Protein AF-A0A3E1P4U2-F1 (afdb_monomer_lite)

InterPro domains:
  IPR000477 Reverse transcriptase domain [PF00078] (15-83)
  IPR000477 Reverse transcriptase domain [PS50878] (1-84)
  IPR043502 DNA/RNA polymerase superfamily [SSF56672] (14-139)

Sequence (142 aa):
MVKFKAQTQPLLRGSSFIIRYADDFLLGFTNREDALRVMEVLPKRLGKFGLTLHPGKTRQIDLEEEKKGGNHPIKTFDFLGFIHYMSKIRKGKPILKRKTSNKKLNQALKRLSDWIKCYRHKLPIRELIEELNQKLRGHYAY

Organism: NCBI:txid2291814

pLDDT: mean 78.53, std 11.75, range [41.41, 92.31]

Structure (mmCIF, N/CA/C/O backbone):
data_AF-A0A3E1P4U2-F1
#
_entry.id   AF-A0A3E1P4U2-F1
#
loop_
_atom_site.group_PDB
_atom_site.id
_atom_site.type_symbol
_atom_site.label_atom_id
_atom_site.label_alt_id
_atom_site.label_comp_id
_atom_site.label_asym_id
_atom_site.label_entity_id
_atom_site.label_seq_id
_atom_site.pdbx_PDB_ins_code
_atom_site.Cartn_x
_atom_site.Cartn_y
_atom_site.Cartn_z
_atom_site.occupancy
_atom_site.B_iso_or_equiv
_atom_site.auth_seq_id
_atom_site.auth_comp_id
_atom_site.auth_asym_id
_atom_site.auth_atom_id
_atom_site.pdbx_PDB_model_num
ATOM 1 N N . MET A 1 1 ? -20.673 -1.823 -0.063 1.00 50.31 1 MET A N 1
ATOM 2 C CA . MET A 1 1 ? -19.611 -1.210 0.777 1.00 50.31 1 MET A CA 1
ATOM 3 C C . MET A 1 1 ? -19.929 0.206 1.273 1.00 50.31 1 MET A C 1
ATOM 5 O O . MET A 1 1 ? -19.573 0.514 2.402 1.00 50.31 1 MET A O 1
ATOM 9 N N . VAL A 1 2 ? -20.685 1.020 0.515 1.00 45.38 2 VAL A N 1
ATOM 10 C CA . VAL A 1 2 ? -21.254 2.325 0.951 1.00 45.38 2 VAL A CA 1
ATOM 11 C C . VAL A 1 2 ? -21.987 2.245 2.308 1.00 45.38 2 VAL A C 1
ATOM 13 O O . VAL A 1 2 ? -21.968 3.180 3.097 1.00 45.38 2 VAL A O 1
ATOM 16 N N . LYS A 1 3 ? -22.546 1.076 2.646 1.00 55.94 3 LYS A N 1
ATOM 17 C CA . LYS A 1 3 ? -23.247 0.824 3.914 1.00 55.94 3 LYS A CA 1
ATOM 18 C C . LYS A 1 3 ? -22.344 0.584 5.140 1.00 55.94 3 LYS A C 1
ATOM 20 O O . LYS A 1 3 ? -22.881 0.539 6.237 1.00 55.94 3 LYS A O 1
ATOM 25 N N . PHE A 1 4 ? -21.015 0.437 5.014 1.00 61.59 4 PHE A N 1
ATOM 26 C CA . PHE A 1 4 ? -20.140 0.257 6.195 1.00 61.59 4 PHE A CA 1
ATOM 27 C C . PHE A 1 4 ? -20.123 1.517 7.071 1.00 61.59 4 PHE A C 1
ATOM 29 O O . PHE A 1 4 ? -20.349 1.443 8.277 1.00 61.59 4 PHE A O 1
ATOM 36 N N . LYS A 1 5 ? -19.951 2.678 6.426 1.00 60.72 5 LYS A N 1
ATOM 37 C CA . LYS A 1 5 ? -19.979 3.995 7.073 1.00 60.72 5 LYS A CA 1
ATOM 38 C C . LYS A 1 5 ? -21.337 4.286 7.730 1.00 60.72 5 LYS A C 1
ATOM 40 O O . LYS A 1 5 ? -21.397 4.851 8.807 1.00 60.72 5 LYS A O 1
ATOM 45 N N . ALA A 1 6 ? -22.427 3.857 7.094 1.00 61.59 6 ALA A N 1
ATOM 46 C CA . ALA A 1 6 ? -23.782 4.152 7.559 1.00 61.59 6 ALA A CA 1
ATOM 47 C C . ALA A 1 6 ? -24.337 3.152 8.590 1.00 61.59 6 ALA A C 1
ATOM 49 O O . ALA A 1 6 ? -25.180 3.526 9.391 1.00 61.59 6 ALA A O 1
ATOM 50 N N . GLN A 1 7 ? -23.919 1.881 8.563 1.00 64.75 7 GLN A N 1
ATOM 51 C CA . GLN A 1 7 ? -24.551 0.825 9.373 1.00 64.75 7 GLN A CA 1
ATOM 52 C C . GLN A 1 7 ? -23.622 0.160 10.381 1.00 64.75 7 GLN A C 1
ATOM 54 O O . GLN A 1 7 ? -24.109 -0.454 11.323 1.00 64.75 7 GLN A O 1
ATOM 59 N N . THR A 1 8 ? -22.310 0.190 10.151 1.00 67.06 8 THR A N 1
ATOM 60 C CA . THR A 1 8 ? -21.351 -0.492 11.028 1.00 67.06 8 THR A CA 1
ATOM 61 C C . THR A 1 8 ? -20.655 0.508 11.932 1.00 67.06 8 THR A C 1
ATOM 63 O O . THR A 1 8 ? -20.584 0.272 13.127 1.00 67.06 8 THR A O 1
ATOM 66 N N . GLN A 1 9 ? -20.211 1.641 11.382 1.00 70.56 9 GLN A N 1
ATOM 67 C CA . GLN A 1 9 ? -19.549 2.710 12.136 1.00 70.56 9 GLN A CA 1
ATOM 68 C C . GLN A 1 9 ? -20.326 3.218 13.365 1.00 70.56 9 GLN A C 1
ATOM 70 O O . GLN A 1 9 ? -19.695 3.360 14.406 1.00 70.56 9 GLN A O 1
ATOM 75 N N . PRO A 1 10 ? -21.658 3.422 13.306 1.00 72.88 10 PRO A N 1
ATOM 76 C CA . PRO A 1 10 ? -22.432 3.869 14.471 1.00 72.88 10 PRO A CA 1
ATOM 77 C C . PRO A 1 10 ? -22.505 2.852 15.619 1.00 72.88 10 PRO A C 1
ATOM 79 O O . PRO A 1 10 ? -22.869 3.213 16.730 1.00 72.88 10 PRO A O 1
ATOM 82 N N . LEU A 1 11 ? -22.196 1.577 15.355 1.00 76.94 11 LEU A N 1
ATOM 83 C CA . LEU A 1 11 ? -22.227 0.495 16.347 1.00 76.94 11 LEU A CA 1
ATOM 84 C C . LEU A 1 11 ? -20.864 0.273 17.023 1.00 76.94 11 LEU A C 1
ATOM 86 O O . LEU A 1 11 ? -20.732 -0.622 17.861 1.00 76.94 11 LEU A O 1
ATOM 90 N N . LEU A 1 12 ? -19.840 1.025 16.613 1.00 81.12 12 LEU A N 1
ATOM 91 C CA . LEU A 1 12 ? -18.491 0.926 17.159 1.00 81.12 12 LEU A CA 1
ATOM 92 C C . LEU A 1 12 ? -18.340 1.902 18.320 1.00 81.12 12 LEU A C 1
ATOM 94 O O . LEU A 1 12 ? -18.882 3.006 18.293 1.00 81.12 12 LEU A O 1
ATOM 98 N N . ARG A 1 13 ? -17.583 1.492 19.337 1.00 80.44 13 ARG A N 1
ATOM 99 C CA . ARG A 1 13 ? -17.268 2.347 20.488 1.00 80.44 13 ARG A CA 1
ATOM 100 C C . ARG A 1 13 ? -16.170 3.356 20.146 1.00 80.44 13 ARG A C 1
ATOM 102 O O . ARG A 1 13 ? -16.179 4.471 20.656 1.00 80.44 13 ARG A O 1
ATOM 109 N N . GLY A 1 14 ? -15.208 2.948 19.319 1.00 84.00 14 GLY A N 1
ATOM 110 C CA . GLY A 1 14 ? -14.065 3.753 18.899 1.00 84.00 14 GLY A CA 1
ATOM 111 C C . GLY A 1 14 ? -14.218 4.399 17.521 1.00 84.00 14 GLY A C 1
ATOM 112 O O . GLY A 1 14 ? -15.112 4.082 16.734 1.00 84.00 14 GLY A O 1
ATOM 113 N N . SER A 1 15 ? -13.271 5.281 17.195 1.00 85.25 15 SER A N 1
ATOM 114 C CA . SER A 1 15 ? -13.154 5.833 15.845 1.00 85.25 15 SER A CA 1
ATOM 115 C C . SER A 1 15 ? -12.712 4.748 14.864 1.00 85.25 15 SER A C 1
ATOM 117 O O . SER A 1 15 ? -11.897 3.879 15.182 1.00 85.25 15 SER A O 1
ATOM 119 N N . SER A 1 16 ? -13.225 4.811 13.638 1.00 87.25 16 SER A N 1
ATOM 120 C CA . SER A 1 16 ? -12.798 3.916 12.566 1.00 87.25 16 SER A CA 1
ATOM 121 C C . SER A 1 16 ? -12.787 4.610 11.215 1.00 87.25 16 SER A C 1
ATOM 123 O O . SER A 1 16 ? -13.494 5.596 10.996 1.00 87.25 16 SER A O 1
ATOM 125 N N . PHE A 1 17 ? -12.017 4.067 10.280 1.00 85.81 17 PHE A N 1
ATOM 126 C CA . PHE A 1 17 ? -11.991 4.533 8.900 1.00 85.81 17 PHE A CA 1
ATOM 127 C C . PHE A 1 17 ? -11.880 3.364 7.925 1.00 85.81 17 PHE A C 1
ATOM 129 O O . PHE A 1 17 ? -11.459 2.263 8.280 1.00 85.81 17 PHE A O 1
ATOM 136 N N . ILE A 1 18 ? -12.261 3.623 6.676 1.00 86.56 18 ILE A N 1
ATOM 137 C CA . ILE A 1 18 ? -12.160 2.671 5.576 1.00 86.56 18 ILE A CA 1
ATOM 138 C C . ILE A 1 18 ? -11.459 3.328 4.393 1.00 86.56 18 ILE A C 1
ATOM 140 O O . ILE A 1 18 ? -11.819 4.430 3.984 1.00 86.56 18 ILE A O 1
ATOM 144 N N . ILE A 1 19 ? -10.477 2.631 3.832 1.00 85.69 19 ILE A N 1
ATOM 145 C CA . ILE A 1 19 ? -9.835 2.977 2.563 1.00 85.69 19 ILE A CA 1
ATOM 146 C C . ILE A 1 19 ? -10.142 1.839 1.600 1.00 85.69 19 ILE A C 1
ATOM 148 O O . ILE A 1 19 ? -9.898 0.682 1.925 1.00 85.69 19 ILE A O 1
ATOM 152 N N . ARG A 1 20 ? -10.688 2.148 0.423 1.00 85.06 20 ARG A N 1
ATOM 153 C CA . ARG A 1 20 ? -11.003 1.151 -0.607 1.00 85.06 20 ARG A CA 1
ATOM 154 C C . ARG A 1 20 ? -10.421 1.581 -1.939 1.00 85.06 20 ARG A C 1
ATOM 156 O O . ARG A 1 20 ? -10.592 2.731 -2.336 1.00 85.06 20 ARG A O 1
ATOM 163 N N . TYR A 1 21 ? -9.821 0.634 -2.640 1.00 81.25 21 TYR A N 1
ATOM 164 C CA . TYR A 1 21 ? -9.351 0.793 -4.003 1.00 81.25 21 TYR A CA 1
ATOM 165 C C . TYR A 1 21 ? -9.697 -0.471 -4.794 1.00 81.25 21 TYR A C 1
ATOM 167 O O . TYR A 1 21 ? -9.173 -1.544 -4.509 1.00 81.25 21 TYR A O 1
ATOM 175 N N . ALA A 1 22 ? -10.609 -0.344 -5.763 1.00 83.75 22 ALA A N 1
ATOM 176 C CA . ALA A 1 22 ? -11.232 -1.484 -6.441 1.00 83.75 22 ALA A CA 1
ATOM 177 C C . ALA A 1 22 ? -11.738 -2.537 -5.425 1.00 83.75 22 ALA A C 1
ATOM 179 O O . ALA A 1 22 ? -12.622 -2.218 -4.615 1.00 83.75 22 ALA A O 1
ATOM 180 N N . ASP A 1 23 ? -11.165 -3.741 -5.457 1.00 76.56 23 ASP A N 1
ATOM 181 C CA . ASP A 1 23 ? -11.513 -4.871 -4.587 1.00 76.56 23 ASP A CA 1
ATOM 182 C C . ASP A 1 23 ? -10.694 -4.914 -3.287 1.00 76.56 23 ASP A C 1
ATOM 184 O O . ASP A 1 23 ? -11.096 -5.569 -2.323 1.00 76.56 23 ASP A O 1
ATOM 188 N N . ASP A 1 24 ? -9.577 -4.182 -3.224 1.00 79.38 24 ASP A N 1
ATOM 189 C CA . ASP A 1 24 ? -8.723 -4.110 -2.042 1.00 79.38 24 ASP A CA 1
ATOM 190 C C . ASP A 1 24 ? -9.235 -3.040 -1.073 1.00 79.38 24 ASP A C 1
ATOM 192 O O . ASP A 1 24 ? -9.599 -1.921 -1.453 1.00 79.38 24 ASP A O 1
ATOM 196 N N . PHE A 1 25 ? -9.230 -3.351 0.222 1.00 82.56 25 PHE A N 1
ATOM 197 C CA . PHE A 1 25 ? -9.611 -2.388 1.245 1.00 82.56 25 PHE A CA 1
ATOM 198 C C . PHE A 1 25 ? -8.871 -2.576 2.561 1.00 82.56 25 PHE A C 1
ATOM 200 O O . PHE A 1 25 ? -8.426 -3.667 2.906 1.00 82.56 25 PHE A O 1
ATOM 207 N N . LEU A 1 26 ? -8.780 -1.480 3.303 1.00 85.50 26 LEU A N 1
ATOM 208 C CA . LEU A 1 26 ? -8.185 -1.395 4.622 1.00 85.50 26 LEU A CA 1
ATOM 209 C C . LEU A 1 26 ? -9.195 -0.778 5.586 1.00 85.50 26 LEU A C 1
ATOM 211 O O . LEU A 1 26 ? -9.834 0.228 5.273 1.00 85.50 26 LEU A O 1
ATOM 215 N N . LEU A 1 27 ? -9.324 -1.392 6.757 1.00 87.38 27 LEU A N 1
ATOM 216 C CA . LEU A 1 27 ? -10.155 -0.916 7.854 1.00 87.38 27 LEU A CA 1
ATOM 217 C C . LEU A 1 27 ? -9.249 -0.583 9.036 1.00 87.38 27 LEU A C 1
ATOM 219 O O . LEU A 1 27 ? -8.478 -1.435 9.474 1.00 87.38 27 LEU A O 1
ATOM 223 N N . GLY A 1 28 ? -9.333 0.648 9.529 1.00 87.69 28 GLY A N 1
ATOM 224 C CA . GLY A 1 28 ? -8.621 1.088 10.725 1.00 87.69 28 GLY A CA 1
ATOM 225 C C . GLY A 1 28 ? -9.585 1.304 11.882 1.00 87.69 28 GLY A C 1
ATOM 226 O O . GLY A 1 28 ? -10.678 1.832 11.675 1.00 87.69 28 GLY A O 1
ATOM 227 N N . PHE A 1 29 ? -9.170 0.916 13.086 1.00 87.19 29 PHE A N 1
ATOM 228 C CA . PHE A 1 29 ? -9.948 1.027 14.321 1.00 87.19 29 PHE A CA 1
ATOM 229 C C . PHE A 1 29 ? -9.053 1.530 15.449 1.00 87.19 29 PHE A C 1
ATOM 231 O O . PHE A 1 29 ? -7.892 1.134 15.520 1.00 87.19 29 PHE A O 1
ATOM 238 N N . THR A 1 30 ? -9.596 2.357 16.342 1.00 86.06 30 THR A N 1
ATOM 239 C CA . THR A 1 30 ? -8.906 2.741 17.587 1.00 86.06 30 THR A CA 1
ATOM 240 C C . THR A 1 30 ? -9.119 1.735 18.717 1.00 86.06 30 THR A C 1
ATOM 242 O O . THR A 1 30 ? -8.392 1.766 19.697 1.00 86.06 30 THR A O 1
ATOM 245 N N . ASN A 1 31 ? -10.123 0.857 18.613 1.00 84.19 31 ASN A N 1
ATOM 246 C CA . ASN A 1 31 ? -10.423 -0.165 19.615 1.00 84.19 31 ASN A CA 1
ATOM 247 C C . ASN A 1 31 ? -10.298 -1.571 19.004 1.00 84.19 31 ASN A C 1
ATOM 249 O O . ASN A 1 31 ? -10.859 -1.863 17.943 1.00 84.19 31 ASN A O 1
ATOM 253 N N . ARG A 1 32 ? -9.581 -2.456 19.702 1.00 84.31 32 ARG A N 1
ATOM 254 C CA . ARG A 1 32 ? -9.378 -3.857 19.318 1.00 84.31 32 ARG A CA 1
ATOM 255 C C . ARG A 1 32 ? -10.675 -4.667 19.313 1.00 84.31 32 ARG A C 1
ATOM 257 O O . ARG A 1 32 ? -10.866 -5.472 18.403 1.00 84.31 32 ARG A O 1
ATOM 264 N N . GLU A 1 33 ? -11.568 -4.452 20.279 1.00 85.62 33 GLU A N 1
ATOM 265 C CA . GLU A 1 33 ? -12.853 -5.170 20.356 1.00 85.62 33 GLU A CA 1
ATOM 266 C C . GLU A 1 33 ? -13.722 -4.899 19.123 1.00 85.62 33 GLU A C 1
ATOM 268 O O . GLU A 1 33 ? -14.313 -5.810 18.543 1.00 85.62 33 GLU A O 1
ATOM 273 N N . ASP A 1 34 ? -13.750 -3.640 18.686 1.00 86.06 34 ASP A N 1
ATOM 274 C CA . ASP A 1 34 ? -14.485 -3.210 17.500 1.00 86.06 34 ASP A CA 1
ATOM 275 C C . ASP A 1 34 ? -13.910 -3.852 16.230 1.00 86.06 34 ASP A C 1
ATOM 277 O O . ASP A 1 34 ? -14.665 -4.331 15.381 1.00 86.06 34 ASP A O 1
ATOM 281 N N . ALA A 1 35 ? -12.580 -3.938 16.123 1.00 85.19 35 ALA A N 1
ATOM 282 C CA . ALA A 1 35 ? -11.920 -4.616 15.011 1.00 85.19 35 ALA A CA 1
ATOM 283 C C . ALA A 1 35 ? -12.289 -6.110 14.945 1.00 85.19 35 ALA A C 1
ATOM 285 O O . ALA A 1 35 ? -12.593 -6.618 13.863 1.00 85.19 35 ALA A O 1
ATOM 286 N N . LEU A 1 36 ? -12.308 -6.803 16.091 1.00 85.50 36 LEU A N 1
ATOM 287 C CA . LEU A 1 36 ? -12.691 -8.218 16.179 1.00 85.50 36 LEU A CA 1
ATOM 288 C C . LEU A 1 36 ? -14.156 -8.427 15.780 1.00 85.50 36 LEU A C 1
ATOM 290 O O . LEU A 1 36 ? -14.446 -9.247 14.907 1.00 85.50 36 LEU A O 1
ATOM 294 N N . ARG A 1 37 ? -15.071 -7.618 16.326 1.00 85.62 37 ARG A N 1
ATOM 295 C CA . ARG A 1 37 ? -16.500 -7.686 15.988 1.00 85.62 37 ARG A CA 1
ATOM 296 C C . ARG A 1 37 ? -16.736 -7.460 14.495 1.00 85.62 37 ARG A C 1
ATOM 298 O O . ARG A 1 37 ? -17.536 -8.158 13.871 1.00 85.62 37 ARG A O 1
ATOM 305 N N . VAL A 1 38 ? -16.037 -6.496 13.892 1.00 85.06 38 VAL A N 1
ATOM 306 C CA . VAL A 1 38 ? -16.151 -6.259 12.449 1.00 85.06 38 VAL A CA 1
ATOM 307 C C . VAL A 1 38 ? -15.612 -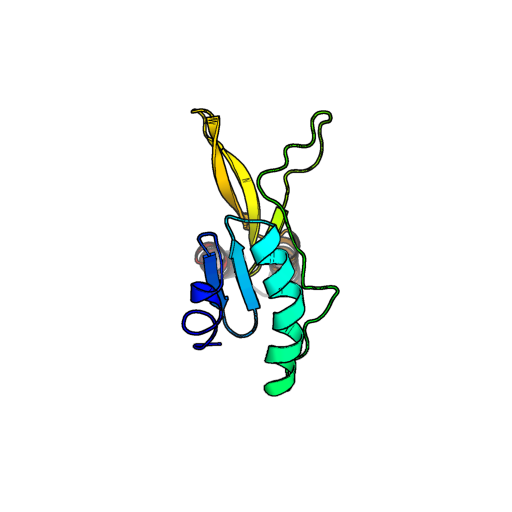7.445 11.655 1.00 85.06 38 VAL A C 1
ATOM 309 O O . VAL A 1 38 ? -16.270 -7.848 10.698 1.00 85.06 38 VAL A O 1
ATOM 312 N N . MET A 1 39 ? -14.487 -8.041 12.050 1.00 83.25 39 MET A N 1
ATOM 313 C CA . MET A 1 39 ? -13.920 -9.216 11.377 1.00 83.25 39 MET A CA 1
ATOM 314 C C . MET A 1 39 ? -14.858 -10.433 11.367 1.00 83.25 39 MET A C 1
ATOM 316 O O . MET A 1 39 ? -14.847 -11.184 10.395 1.00 83.25 39 MET A O 1
ATOM 320 N N . GLU A 1 40 ? -15.718 -10.600 12.373 1.00 83.81 40 GLU A N 1
ATOM 321 C CA . GLU A 1 40 ? -16.732 -11.669 12.395 1.00 83.81 40 GLU A CA 1
ATOM 322 C C . GLU A 1 40 ? -17.939 -11.385 11.485 1.00 83.81 40 GLU A C 1
ATOM 324 O O . GLU A 1 40 ? -18.527 -12.290 10.883 1.00 83.81 40 GLU A O 1
ATOM 329 N N . VAL A 1 41 ? -18.338 -10.116 11.376 1.00 83.94 41 VAL A N 1
ATOM 330 C CA . VAL A 1 41 ? -19.538 -9.700 10.630 1.00 83.94 41 VAL A CA 1
ATOM 331 C C . VAL A 1 41 ? -19.237 -9.465 9.146 1.00 83.94 41 VAL A C 1
ATOM 333 O O . VAL A 1 41 ? -20.108 -9.652 8.289 1.00 83.94 41 VAL A O 1
ATOM 336 N N . LEU A 1 42 ? -18.013 -9.050 8.822 1.00 81.94 42 LEU A N 1
ATOM 337 C CA . LEU A 1 42 ? -17.600 -8.671 7.474 1.00 81.94 42 LEU A CA 1
ATOM 338 C C . LEU A 1 42 ? -17.725 -9.820 6.451 1.00 81.94 42 LEU A C 1
ATOM 340 O O . LEU A 1 42 ? -18.326 -9.568 5.402 1.00 81.94 42 LEU A O 1
ATOM 344 N N . PRO A 1 43 ? -17.283 -11.069 6.728 1.00 81.44 43 PRO A N 1
ATOM 345 C CA . PRO A 1 43 ? -17.461 -12.192 5.807 1.00 81.44 43 PRO A CA 1
ATOM 346 C C . PRO A 1 43 ? -18.938 -12.472 5.521 1.00 81.44 43 PRO A C 1
ATOM 348 O O . PRO A 1 43 ? -19.326 -12.626 4.367 1.00 81.44 43 PRO A O 1
ATOM 351 N N . LYS A 1 44 ? -19.791 -12.442 6.558 1.00 82.94 44 LYS A N 1
ATOM 352 C CA . LYS A 1 44 ? -21.241 -12.662 6.420 1.00 82.94 44 LYS A CA 1
ATOM 353 C C . LYS A 1 44 ? -21.882 -11.611 5.514 1.00 82.94 44 LYS A C 1
ATOM 355 O O . LYS A 1 44 ? -22.769 -11.923 4.724 1.00 82.94 44 LYS A O 1
ATOM 360 N N . ARG A 1 45 ? -21.440 -10.352 5.613 1.00 78.56 45 ARG A N 1
ATOM 361 C CA . ARG A 1 45 ? -21.930 -9.265 4.752 1.00 78.56 45 ARG A CA 1
ATOM 362 C C . ARG A 1 45 ? -21.428 -9.390 3.320 1.00 78.56 45 ARG A C 1
ATOM 364 O O . ARG A 1 45 ? -22.215 -9.151 2.412 1.00 78.56 45 ARG A O 1
ATOM 371 N N . LEU A 1 46 ? -20.158 -9.733 3.117 1.00 78.06 46 LEU A N 1
ATOM 372 C CA . LEU A 1 46 ? -19.592 -9.924 1.780 1.00 78.06 46 LEU A CA 1
ATOM 373 C C . LEU A 1 46 ? -20.240 -11.116 1.066 1.00 78.06 46 LEU A C 1
ATOM 375 O O . LEU A 1 46 ? -20.577 -1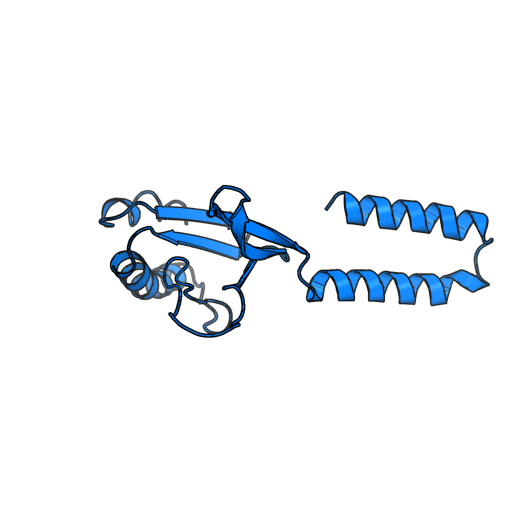0.988 -0.110 1.00 78.06 46 LEU A O 1
ATOM 379 N N . GLY A 1 47 ? -20.559 -12.187 1.800 1.00 79.00 47 GLY A N 1
ATOM 380 C CA . GLY A 1 47 ? -21.295 -13.337 1.275 1.00 79.00 47 GLY A CA 1
ATOM 381 C C . GLY A 1 47 ? -22.666 -12.972 0.695 1.00 79.00 47 GLY A C 1
ATOM 382 O O . GLY A 1 47 ? -23.053 -13.516 -0.333 1.00 79.00 47 GLY A O 1
ATOM 383 N N . LYS A 1 48 ? -23.363 -11.968 1.253 1.00 80.50 48 LYS A N 1
ATOM 384 C CA . LYS A 1 48 ? -24.625 -11.455 0.672 1.00 80.50 48 LYS A CA 1
ATOM 385 C C . LYS A 1 48 ? -24.457 -10.827 -0.715 1.00 80.50 48 LYS A C 1
ATOM 387 O O . LYS A 1 48 ? -25.436 -10.688 -1.434 1.00 80.50 48 LYS A O 1
ATOM 392 N N . PHE A 1 49 ? -23.241 -10.420 -1.067 1.00 75.06 49 PHE A N 1
ATOM 393 C CA . PHE A 1 49 ? -22.892 -9.870 -2.377 1.00 75.06 49 PHE A CA 1
ATOM 394 C C . PHE A 1 49 ? -22.098 -10.873 -3.231 1.00 75.06 49 PHE A C 1
ATOM 396 O O . PHE A 1 49 ? -21.498 -10.471 -4.222 1.00 75.06 49 PHE A O 1
ATOM 403 N N . GLY A 1 50 ? -22.052 -12.153 -2.839 1.00 75.69 50 GLY A N 1
ATOM 404 C CA . GLY A 1 50 ? -21.289 -13.191 -3.540 1.00 75.69 50 GLY A CA 1
ATOM 405 C C . GLY A 1 50 ? -19.768 -13.066 -3.395 1.00 75.69 50 GLY A C 1
ATOM 406 O O . GLY A 1 50 ? -19.026 -13.701 -4.137 1.00 75.69 50 GLY A O 1
ATOM 407 N N . LEU A 1 51 ? -19.283 -12.251 -2.453 1.00 76.62 51 LEU A N 1
ATOM 408 C CA . LEU A 1 51 ? -17.857 -12.022 -2.225 1.00 76.62 51 LEU A CA 1
ATOM 409 C C . LEU A 1 51 ? -17.373 -12.828 -1.017 1.00 76.62 51 LEU A C 1
ATOM 411 O O . LEU A 1 51 ? -17.995 -12.813 0.044 1.00 76.62 51 LEU A O 1
ATOM 415 N N . THR A 1 52 ? -16.220 -13.482 -1.150 1.00 72.69 52 THR A N 1
ATOM 416 C CA . THR A 1 52 ? -15.589 -14.237 -0.059 1.00 72.69 52 THR A CA 1
ATOM 417 C C . THR A 1 52 ? -14.255 -13.603 0.305 1.00 72.69 52 THR A C 1
ATOM 419 O O . THR A 1 52 ? -13.441 -13.301 -0.568 1.00 72.69 52 THR A O 1
ATOM 422 N N . LEU A 1 53 ? -14.012 -13.399 1.602 1.00 72.00 53 LEU A N 1
ATOM 423 C CA . LEU A 1 53 ? -12.701 -12.962 2.075 1.00 72.00 53 LEU A CA 1
ATOM 424 C C . LEU A 1 53 ? -11.716 -14.111 1.975 1.00 72.00 53 LEU A C 1
ATOM 426 O O . LEU A 1 53 ? -11.960 -15.190 2.504 1.00 72.00 53 LEU A O 1
ATOM 430 N N . HIS A 1 54 ? -10.584 -13.864 1.326 1.00 69.31 54 HIS A N 1
ATOM 431 C CA . HIS A 1 54 ? -9.518 -14.847 1.263 1.00 69.31 54 HIS A CA 1
ATOM 432 C C . HIS A 1 54 ? -8.752 -14.840 2.600 1.00 69.31 54 HIS A C 1
ATOM 434 O O . HIS A 1 54 ? -8.028 -13.873 2.864 1.00 69.31 54 HIS A O 1
ATOM 440 N N . PRO A 1 55 ? -8.834 -15.898 3.431 1.00 61.91 55 PRO A N 1
ATOM 441 C CA . PRO A 1 55 ? -8.265 -15.903 4.785 1.00 61.91 55 PRO A CA 1
ATOM 442 C C . PRO A 1 55 ? -6.745 -15.688 4.793 1.00 61.91 55 PRO A C 1
ATOM 444 O O . PRO A 1 55 ? -6.207 -15.085 5.711 1.00 61.91 55 PRO A O 1
ATOM 447 N N . GLY A 1 56 ? -6.044 -16.085 3.724 1.00 60.84 56 GLY A N 1
ATOM 448 C CA . GLY A 1 56 ? -4.608 -15.811 3.572 1.00 60.84 56 GLY A CA 1
ATOM 449 C C . GLY A 1 56 ? -4.239 -14.356 3.234 1.00 60.84 56 GLY A C 1
ATOM 450 O O . GLY A 1 56 ? -3.080 -13.975 3.402 1.00 60.84 56 GLY A O 1
ATOM 451 N N . LYS A 1 57 ? -5.190 -13.542 2.746 1.00 67.19 57 LYS A N 1
ATOM 452 C CA . LYS A 1 57 ? -4.959 -12.131 2.372 1.00 67.19 57 LYS A CA 1
ATOM 453 C C . LYS A 1 57 ? -5.417 -11.157 3.454 1.00 67.19 57 LYS A C 1
ATOM 455 O O . LYS A 1 57 ? -4.861 -10.068 3.558 1.00 67.19 57 LYS A O 1
ATOM 460 N N . THR A 1 58 ? -6.401 -11.536 4.265 1.00 70.00 58 THR A N 1
ATOM 461 C CA . THR A 1 58 ? -6.908 -10.687 5.344 1.00 70.00 58 THR A CA 1
ATOM 462 C C . THR A 1 58 ? -6.092 -10.912 6.612 1.00 70.00 58 THR A C 1
ATOM 464 O O . THR A 1 58 ? -6.069 -12.010 7.157 1.00 70.00 58 THR A O 1
ATOM 467 N N . ARG A 1 59 ? -5.408 -9.870 7.091 1.00 74.19 59 ARG A N 1
ATOM 468 C CA . ARG A 1 59 ? -4.608 -9.918 8.322 1.00 74.19 59 ARG A CA 1
ATOM 469 C C . ARG A 1 59 ? -5.030 -8.796 9.259 1.00 74.19 59 ARG A C 1
ATOM 471 O O . ARG A 1 59 ? -5.159 -7.655 8.826 1.00 74.19 59 ARG A O 1
ATOM 478 N N . GLN A 1 60 ? -5.212 -9.122 10.536 1.00 77.44 60 GLN A N 1
ATOM 479 C CA . GLN A 1 60 ? -5.375 -8.130 11.594 1.00 77.44 60 GLN A CA 1
ATOM 480 C C . GLN A 1 60 ? -3.994 -7.747 12.122 1.00 77.44 60 GLN A C 1
ATOM 482 O O . GLN A 1 60 ? -3.168 -8.615 12.403 1.00 77.44 60 GLN A O 1
ATOM 487 N N . ILE A 1 61 ? -3.730 -6.447 12.221 1.00 77.69 61 ILE A N 1
ATOM 488 C CA . ILE A 1 61 ? -2.438 -5.924 12.661 1.00 77.69 61 ILE A CA 1
ATOM 489 C C . ILE A 1 61 ? -2.710 -4.871 13.718 1.00 77.69 61 ILE A C 1
ATOM 491 O O . ILE A 1 61 ? -3.322 -3.844 13.442 1.00 77.69 61 ILE A O 1
ATOM 495 N N . ASP A 1 62 ? -2.259 -5.156 14.930 1.00 76.81 62 ASP A N 1
ATOM 496 C CA . ASP A 1 62 ? -2.297 -4.226 16.049 1.00 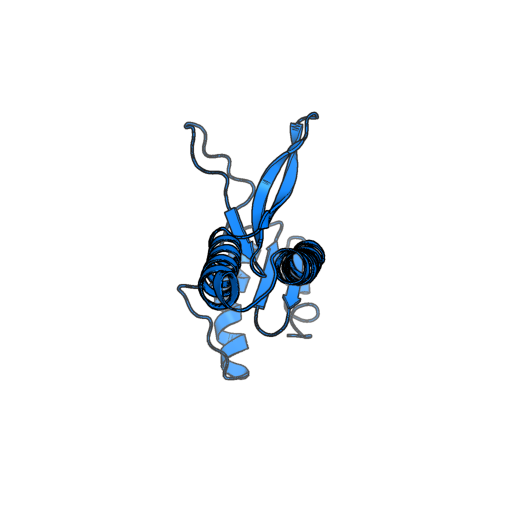76.81 62 ASP A CA 1
ATOM 497 C C . ASP A 1 62 ? -1.113 -3.260 15.922 1.00 76.81 62 ASP A C 1
ATOM 499 O O . ASP A 1 62 ? 0.030 -3.710 15.908 1.00 76.81 62 ASP A O 1
ATOM 503 N N . LEU A 1 63 ? -1.348 -1.955 15.794 1.00 70.69 63 LEU A N 1
ATOM 504 C CA . LEU A 1 63 ? -0.277 -0.966 15.617 1.00 70.69 63 LEU A CA 1
ATOM 505 C C . LEU A 1 63 ? 0.298 -0.434 16.945 1.00 70.69 63 LEU A C 1
ATOM 507 O O . LEU A 1 63 ? 1.319 0.252 16.898 1.00 70.69 63 LEU A O 1
ATOM 511 N N . GLU A 1 64 ? -0.310 -0.749 18.095 1.00 66.12 64 GLU A N 1
ATOM 512 C CA . GLU A 1 64 ? 0.029 -0.172 19.408 1.00 66.12 64 GLU A CA 1
ATOM 513 C C . GLU A 1 64 ? 0.840 -1.113 20.305 1.00 66.12 64 GLU A C 1
ATOM 515 O O . GLU A 1 64 ? 1.659 -0.642 21.092 1.00 66.12 64 GLU A O 1
ATOM 520 N N . GLU A 1 65 ? 0.678 -2.435 20.178 1.00 59.34 65 GLU A N 1
ATOM 521 C CA . GLU A 1 65 ? 1.476 -3.383 20.968 1.00 59.34 65 GLU A CA 1
ATOM 522 C C . GLU A 1 65 ? 2.970 -3.324 20.563 1.00 59.34 65 GLU A C 1
ATOM 524 O O . GLU A 1 65 ? 3.409 -4.011 19.631 1.00 59.34 65 GLU A O 1
ATOM 529 N N . GLU A 1 66 ? 3.776 -2.528 21.271 1.00 54.72 66 GLU A N 1
ATOM 530 C CA . GLU A 1 66 ? 5.222 -2.733 21.377 1.00 54.72 66 GLU A CA 1
ATOM 531 C C . GLU A 1 66 ? 5.441 -3.958 22.275 1.00 54.72 66 GLU A C 1
ATOM 533 O O . GLU A 1 66 ? 5.309 -3.882 23.498 1.00 54.72 66 GLU A O 1
ATOM 538 N N . LYS A 1 67 ? 5.757 -5.122 21.691 1.00 52.25 67 LYS A N 1
ATOM 539 C CA . LYS A 1 67 ? 6.217 -6.251 22.507 1.00 52.25 67 LYS A CA 1
ATOM 540 C C . LYS A 1 67 ? 7.529 -5.835 23.171 1.00 52.25 67 LYS A C 1
ATOM 542 O O . LYS A 1 67 ? 8.527 -5.609 22.491 1.00 52.25 67 LYS A O 1
ATOM 547 N N . LYS A 1 68 ? 7.495 -5.684 24.498 1.00 43.50 68 LYS A N 1
ATOM 548 C CA . LYS A 1 68 ? 8.668 -5.393 25.325 1.00 43.50 68 LYS A CA 1
ATOM 549 C C . LYS A 1 68 ? 9.707 -6.491 25.098 1.00 43.50 68 LYS A C 1
ATOM 551 O O . LYS A 1 68 ? 9.492 -7.628 25.501 1.00 43.50 68 LYS A O 1
ATOM 556 N N . GLY A 1 69 ? 10.821 -6.129 24.471 1.00 44.97 69 GLY A N 1
ATOM 557 C CA . GLY A 1 69 ? 11.983 -6.998 24.309 1.00 44.97 69 GLY A CA 1
ATOM 558 C C . GLY A 1 69 ? 12.182 -7.504 22.882 1.00 44.97 69 GLY A C 1
ATOM 559 O O . GLY A 1 69 ? 11.373 -8.253 22.340 1.00 44.97 69 GLY A O 1
ATOM 560 N N . GLY A 1 70 ? 13.326 -7.134 22.310 1.00 41.41 70 GLY A N 1
ATOM 561 C CA . GLY A 1 70 ? 13.881 -7.767 21.120 1.00 41.41 70 GLY A CA 1
ATOM 562 C C . GLY A 1 70 ? 13.782 -6.925 19.853 1.00 41.41 70 GLY A C 1
ATOM 563 O O . GLY A 1 70 ? 12.785 -6.264 19.578 1.00 41.41 70 GLY A O 1
ATOM 564 N N . ASN A 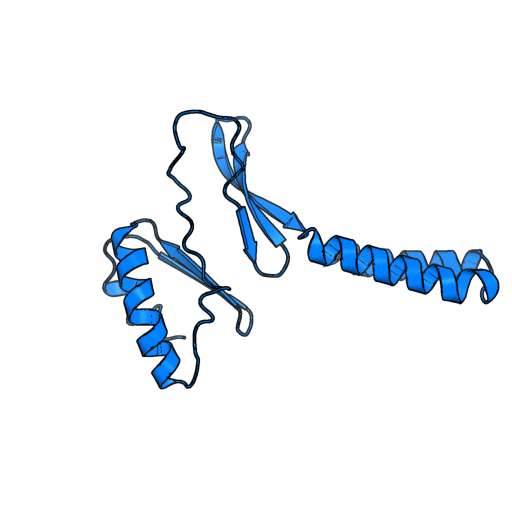1 71 ? 14.858 -6.992 19.075 1.00 43.62 71 ASN A N 1
ATOM 565 C CA . ASN A 1 71 ? 15.085 -6.392 17.763 1.00 43.62 71 ASN A CA 1
ATOM 566 C C . ASN A 1 71 ? 14.156 -7.031 16.698 1.00 43.62 71 ASN A C 1
ATOM 568 O O . ASN A 1 71 ? 14.608 -7.640 15.730 1.00 43.62 71 ASN A O 1
ATOM 572 N N . HIS A 1 72 ? 12.844 -6.990 16.937 1.00 46.28 72 HIS A N 1
ATOM 573 C CA . HIS A 1 72 ? 11.823 -7.704 16.178 1.00 46.28 72 HIS A CA 1
ATOM 574 C C . HIS A 1 72 ? 11.125 -6.799 15.159 1.00 46.28 72 HIS A C 1
ATOM 576 O O . HIS A 1 72 ? 11.037 -5.583 15.349 1.00 46.28 72 HIS A O 1
ATOM 582 N N . PRO A 1 73 ? 10.675 -7.382 14.032 1.00 48.12 73 PRO A N 1
ATOM 583 C CA . PRO A 1 73 ? 10.394 -6.638 12.820 1.00 48.12 73 PRO A CA 1
ATOM 584 C C . PRO A 1 73 ? 9.272 -5.635 13.040 1.00 48.12 73 PRO A C 1
ATOM 586 O O . PRO A 1 73 ? 8.235 -5.937 13.631 1.00 48.12 73 PRO A O 1
ATOM 589 N N . ILE A 1 74 ? 9.491 -4.442 12.495 1.00 56.25 74 ILE A N 1
ATOM 590 C CA . ILE A 1 74 ? 8.485 -3.400 12.367 1.00 56.25 74 ILE A CA 1
ATOM 591 C C . ILE A 1 74 ? 7.194 -4.041 11.841 1.00 56.25 74 ILE A C 1
ATOM 593 O O . ILE A 1 74 ? 7.211 -4.702 10.799 1.00 56.25 74 ILE A O 1
ATOM 597 N N . LYS A 1 75 ? 6.078 -3.857 12.556 1.00 71.12 75 LYS A N 1
ATOM 598 C CA . LYS A 1 75 ? 4.770 -4.340 12.103 1.00 71.12 75 LYS A CA 1
ATOM 599 C C . LYS A 1 75 ? 4.473 -3.704 10.749 1.00 71.12 75 LYS A C 1
ATOM 601 O O . LYS A 1 75 ? 4.390 -2.479 10.634 1.00 71.12 75 LYS A O 1
ATOM 606 N N . THR A 1 76 ? 4.402 -4.545 9.723 1.00 77.25 76 THR A N 1
ATOM 607 C CA . THR A 1 76 ? 4.284 -4.123 8.330 1.00 77.25 76 THR A CA 1
ATOM 608 C C . THR A 1 76 ? 3.098 -4.785 7.653 1.00 77.25 76 THR A C 1
ATOM 610 O O . THR A 1 76 ? 2.724 -5.907 7.996 1.00 77.25 76 THR A O 1
ATOM 613 N N . PHE A 1 77 ? 2.514 -4.093 6.678 1.00 82.94 77 PHE A N 1
ATOM 614 C CA . PHE A 1 77 ? 1.492 -4.665 5.808 1.00 82.94 77 PHE A CA 1
ATOM 615 C C . PHE A 1 77 ? 1.585 -4.136 4.390 1.00 82.94 77 PHE A C 1
ATOM 617 O O . PHE A 1 77 ? 1.884 -2.966 4.169 1.00 82.94 77 PHE A O 1
ATOM 624 N N . ASP A 1 78 ? 1.303 -4.999 3.422 1.00 81.06 78 ASP A N 1
ATOM 625 C CA . ASP A 1 78 ? 1.202 -4.616 2.021 1.00 81.06 78 ASP A CA 1
ATOM 626 C C . ASP A 1 78 ? -0.209 -4.096 1.719 1.00 81.06 78 ASP A C 1
ATOM 628 O O . ASP A 1 78 ? -1.200 -4.778 1.970 1.00 81.06 78 ASP A O 1
ATOM 632 N N . PHE A 1 79 ? -0.306 -2.903 1.137 1.00 82.81 79 PHE A N 1
ATOM 633 C CA . PHE A 1 79 ? -1.549 -2.358 0.594 1.00 82.81 79 PHE A CA 1
ATOM 634 C C . PHE A 1 79 ? -1.231 -1.560 -0.672 1.00 82.81 79 PHE A C 1
ATOM 636 O O . PHE A 1 79 ? -0.302 -0.751 -0.685 1.00 82.81 79 PHE A O 1
ATOM 643 N N . LEU A 1 80 ? -1.942 -1.839 -1.770 1.00 82.44 80 LEU A N 1
ATOM 644 C CA . LEU A 1 80 ? -1.714 -1.232 -3.096 1.00 82.44 80 LEU A CA 1
ATOM 645 C C . LEU A 1 80 ? -0.279 -1.378 -3.626 1.00 82.44 80 LEU A C 1
ATOM 647 O O . LEU A 1 80 ? 0.188 -0.628 -4.482 1.00 82.44 80 LEU A O 1
ATOM 651 N N . GLY A 1 81 ? 0.425 -2.412 -3.162 1.00 79.00 81 GLY A N 1
ATOM 652 C CA . GLY A 1 81 ? 1.817 -2.679 -3.510 1.00 79.00 81 GLY A CA 1
ATOM 653 C C . GLY A 1 81 ? 2.831 -1.751 -2.852 1.00 79.00 81 GLY A C 1
ATOM 654 O O . GLY A 1 81 ? 3.973 -1.683 -3.311 1.00 79.00 81 GLY A O 1
ATOM 655 N N . PHE A 1 82 ? 2.430 -1.092 -1.772 1.00 83.69 82 PHE A N 1
ATOM 656 C CA . PHE A 1 82 ? 3.324 -0.457 -0.822 1.00 83.69 82 PHE A CA 1
ATOM 657 C C . PHE A 1 82 ? 3.303 -1.231 0.490 1.00 83.69 82 PHE A C 1
ATOM 659 O O . PHE A 1 82 ? 2.240 -1.607 0.985 1.00 83.69 82 PHE A O 1
ATOM 666 N N . ILE A 1 83 ? 4.480 -1.414 1.075 1.00 86.06 83 ILE A N 1
ATOM 667 C CA . ILE A 1 83 ? 4.630 -1.875 2.448 1.00 86.06 83 ILE A CA 1
ATOM 668 C C . ILE A 1 83 ? 4.469 -0.658 3.352 1.00 86.06 83 ILE A C 1
ATOM 670 O O . ILE A 1 83 ? 5.279 0.271 3.310 1.00 86.06 83 ILE A O 1
ATOM 674 N N . HIS A 1 84 ? 3.439 -0.680 4.182 1.00 86.50 84 HIS A N 1
ATOM 675 C CA . HIS A 1 84 ? 3.187 0.282 5.240 1.00 86.50 84 HIS A CA 1
ATOM 676 C C . HIS A 1 84 ? 3.820 -0.225 6.527 1.00 86.50 84 HIS A C 1
ATOM 678 O O . HIS A 1 84 ? 3.757 -1.419 6.813 1.00 86.50 84 HIS A O 1
ATOM 684 N N . TYR A 1 85 ? 4.458 0.662 7.281 1.00 83.44 85 TYR A N 1
ATOM 685 C CA . TYR A 1 85 ? 5.207 0.295 8.474 1.00 83.44 85 TYR A CA 1
ATOM 686 C C . TYR A 1 85 ? 5.226 1.434 9.488 1.00 83.44 85 TYR A C 1
ATOM 688 O O . TYR A 1 85 ? 5.297 2.608 9.117 1.00 83.44 85 TYR A O 1
ATOM 696 N N . MET A 1 86 ? 5.175 1.096 10.775 1.00 81.44 86 MET A N 1
ATOM 697 C CA . MET A 1 86 ? 5.271 2.100 11.835 1.00 81.44 86 MET A CA 1
ATOM 698 C C . MET A 1 86 ? 6.724 2.507 12.074 1.00 81.44 86 MET A C 1
ATOM 700 O O . MET A 1 86 ? 7.626 1.681 12.163 1.00 81.44 86 MET A O 1
ATOM 704 N N . SER A 1 87 ? 6.961 3.807 12.175 1.00 77.31 87 SER A N 1
ATOM 705 C CA . SER A 1 87 ? 8.267 4.400 12.463 1.00 77.31 87 SER A CA 1
ATOM 706 C C . SER A 1 87 ? 8.080 5.508 13.483 1.00 77.31 87 SER A C 1
ATOM 708 O O . SER A 1 87 ? 7.038 6.146 13.520 1.00 77.31 87 SER A O 1
ATOM 710 N N . LYS A 1 88 ? 9.110 5.821 14.263 1.00 77.75 88 LYS A N 1
ATOM 711 C CA . LYS A 1 88 ? 9.115 7.037 15.088 1.00 77.75 88 LYS A CA 1
ATOM 712 C C . LYS A 1 88 ? 9.690 8.202 14.276 1.00 77.75 88 LYS A C 1
ATOM 714 O O . LYS A 1 88 ? 10.612 8.002 13.477 1.00 77.75 88 LYS A O 1
ATOM 719 N N . ILE A 1 89 ? 9.127 9.404 14.412 1.00 80.00 89 ILE A N 1
ATOM 720 C CA . ILE A 1 89 ? 9.808 10.634 13.966 1.00 80.00 89 ILE A CA 1
ATOM 721 C C . ILE A 1 89 ? 10.915 10.998 14.957 1.00 80.00 89 ILE A C 1
ATOM 723 O O . ILE A 1 89 ? 10.935 10.495 16.076 1.00 80.00 89 ILE A O 1
ATOM 727 N N . ARG A 1 90 ? 11.797 11.938 14.588 1.00 77.12 90 ARG A N 1
ATOM 728 C CA . ARG A 1 90 ? 12.864 12.439 15.480 1.00 77.12 90 ARG A CA 1
ATOM 729 C C . ARG A 1 90 ? 12.338 12.913 16.846 1.00 77.12 90 ARG A C 1
ATOM 731 O O . ARG A 1 90 ? 13.020 12.751 17.842 1.00 77.12 90 ARG A O 1
ATOM 738 N N . LYS A 1 91 ? 11.105 13.434 16.899 1.00 80.31 91 LYS A N 1
ATOM 739 C CA . LYS A 1 91 ? 10.408 13.856 18.132 1.00 80.31 91 LYS A CA 1
ATOM 740 C C . LYS A 1 91 ? 9.681 12.715 18.876 1.00 80.31 91 LYS A C 1
ATOM 742 O O . LYS A 1 91 ? 8.777 12.983 19.656 1.00 80.31 91 LYS A O 1
ATOM 747 N N . GLY A 1 92 ? 9.971 11.449 18.574 1.00 74.44 92 GLY A N 1
ATOM 748 C CA . GLY A 1 92 ? 9.424 10.278 19.275 1.00 74.44 92 GLY A CA 1
ATOM 749 C C . GLY A 1 92 ? 7.994 9.862 18.906 1.00 74.44 92 GLY A C 1
ATOM 750 O O . GLY A 1 92 ? 7.605 8.739 19.212 1.00 74.44 92 GLY A O 1
ATOM 751 N N . LYS A 1 93 ? 7.214 10.702 18.206 1.00 76.88 93 LYS A N 1
ATOM 752 C CA . LYS A 1 93 ? 5.837 10.346 17.816 1.00 76.88 93 LYS A CA 1
ATOM 753 C C . LYS A 1 93 ? 5.814 9.190 16.796 1.00 76.88 93 LYS A C 1
ATOM 755 O O . LYS A 1 93 ? 6.567 9.243 15.815 1.00 76.88 93 LYS A O 1
ATOM 760 N N . PRO A 1 94 ? 4.962 8.168 16.983 1.00 76.31 94 PRO A N 1
ATOM 761 C CA . PRO A 1 94 ? 4.783 7.113 15.997 1.00 76.31 94 PRO A CA 1
ATOM 762 C C . PRO A 1 94 ? 4.064 7.663 14.757 1.00 76.31 94 PRO A C 1
ATOM 764 O O . PRO A 1 94 ? 3.093 8.408 14.862 1.00 76.31 94 PRO A O 1
ATOM 767 N N . ILE A 1 95 ? 4.557 7.305 13.575 1.00 82.06 95 ILE A N 1
ATOM 768 C CA . ILE A 1 95 ? 3.987 7.654 12.275 1.00 82.06 95 ILE A CA 1
ATOM 769 C C . ILE A 1 95 ? 3.972 6.436 11.358 1.00 82.06 95 ILE A C 1
ATOM 771 O O . ILE A 1 95 ? 4.880 5.602 11.386 1.00 82.06 95 ILE A O 1
ATOM 775 N N . LEU A 1 96 ? 2.967 6.376 10.491 1.00 82.75 96 LEU A N 1
ATOM 776 C CA . LEU A 1 96 ? 2.901 5.383 9.430 1.00 82.75 96 LEU A CA 1
ATOM 777 C C . LEU A 1 96 ? 3.728 5.867 8.236 1.00 82.75 96 LEU A C 1
ATOM 779 O O . LEU A 1 96 ? 3.431 6.901 7.636 1.00 82.75 96 LEU A O 1
ATOM 783 N N . LYS A 1 97 ? 4.772 5.120 7.884 1.00 84.25 97 LYS A N 1
ATOM 784 C CA . LYS A 1 97 ? 5.551 5.321 6.659 1.00 84.25 97 LYS A CA 1
ATOM 785 C C . LYS A 1 97 ? 5.188 4.252 5.636 1.00 84.25 97 LYS A C 1
ATOM 787 O O . LYS A 1 97 ? 4.660 3.197 5.980 1.00 84.25 97 LYS A O 1
ATOM 792 N N . ARG A 1 98 ? 5.494 4.521 4.368 1.00 87.69 98 ARG A N 1
ATOM 793 C CA . ARG A 1 98 ? 5.305 3.578 3.264 1.00 87.69 98 ARG A CA 1
ATOM 794 C C . ARG A 1 98 ? 6.572 3.467 2.430 1.00 87.69 98 ARG A C 1
ATOM 796 O O . ARG A 1 98 ? 7.285 4.453 2.259 1.00 87.69 98 ARG A O 1
ATOM 803 N N . LYS A 1 99 ? 6.831 2.276 1.906 1.00 85.25 99 LYS A N 1
ATOM 804 C CA . LYS A 1 99 ? 7.862 2.008 0.896 1.00 85.25 99 LYS A CA 1
ATOM 805 C C . LYS A 1 99 ? 7.294 1.095 -0.182 1.00 85.25 99 LYS A C 1
ATOM 807 O O . LYS A 1 99 ? 6.355 0.350 0.087 1.00 85.25 99 LYS A O 1
ATOM 812 N N . THR A 1 100 ? 7.848 1.124 -1.387 1.00 82.88 100 THR A N 1
ATOM 813 C CA . THR A 1 100 ? 7.440 0.209 -2.461 1.00 82.88 100 THR A CA 1
ATOM 814 C C . THR A 1 100 ? 7.621 -1.239 -2.014 1.00 82.88 100 THR A C 1
ATOM 816 O O . THR A 1 100 ? 8.621 -1.584 -1.381 1.00 82.88 100 THR A O 1
ATOM 819 N N . SER A 1 101 ? 6.644 -2.096 -2.309 1.00 82.56 101 SER A N 1
ATOM 820 C CA . SER A 1 101 ? 6.746 -3.515 -1.979 1.00 82.56 101 SER A CA 1
ATOM 821 C C . SER A 1 101 ? 7.907 -4.150 -2.738 1.00 82.56 101 SER A C 1
ATOM 823 O O . SER A 1 101 ? 8.020 -3.981 -3.956 1.00 82.56 101 SER A O 1
ATOM 825 N N . ASN A 1 102 ? 8.740 -4.926 -2.035 1.00 80.88 102 ASN A N 1
ATOM 826 C CA . ASN A 1 102 ? 9.878 -5.638 -2.629 1.00 80.88 102 ASN A CA 1
ATOM 827 C C . ASN A 1 102 ? 9.445 -6.461 -3.849 1.00 80.88 102 ASN A C 1
ATOM 829 O O . ASN A 1 102 ? 10.157 -6.521 -4.846 1.00 80.88 102 ASN A O 1
ATOM 833 N N . LYS A 1 103 ? 8.239 -7.042 -3.807 1.00 82.06 103 LYS A N 1
ATOM 834 C CA . LYS A 1 103 ? 7.672 -7.795 -4.927 1.00 82.06 103 LYS A CA 1
ATOM 835 C C . LYS A 1 103 ? 7.471 -6.921 -6.168 1.00 82.06 103 LYS A C 1
ATOM 837 O O . LYS A 1 103 ? 7.866 -7.333 -7.255 1.00 82.06 103 LYS A O 1
ATOM 842 N N . LYS A 1 104 ? 6.884 -5.726 -6.021 1.00 81.31 104 LYS A N 1
ATOM 843 C CA . LYS A 1 104 ? 6.673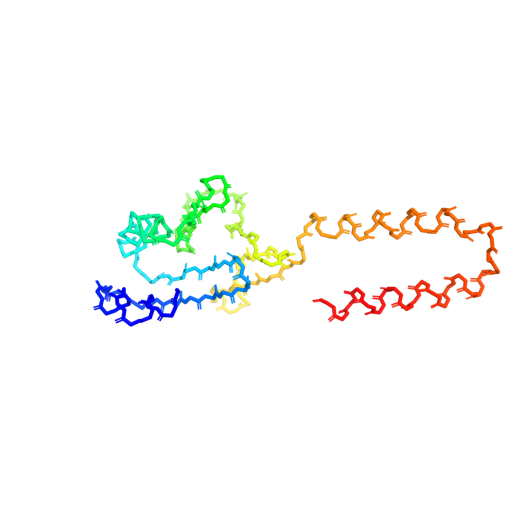 -4.792 -7.142 1.00 81.31 104 LYS A CA 1
ATOM 844 C C . LYS A 1 104 ? 8.000 -4.256 -7.675 1.00 81.31 104 LYS A C 1
ATOM 846 O O . LYS A 1 104 ? 8.179 -4.231 -8.890 1.00 81.31 104 LYS A O 1
ATOM 851 N N . LEU A 1 105 ? 8.928 -3.896 -6.786 1.00 82.88 105 LEU A N 1
ATOM 852 C CA . LEU A 1 105 ? 10.259 -3.424 -7.170 1.00 82.88 105 LEU A CA 1
ATOM 853 C C . LEU A 1 105 ? 11.022 -4.497 -7.959 1.00 82.88 105 LEU A C 1
ATOM 855 O O . LEU A 1 105 ? 11.459 -4.242 -9.077 1.00 82.88 105 LEU A O 1
ATOM 859 N N . ASN A 1 106 ? 11.096 -5.723 -7.436 1.00 86.75 106 ASN A N 1
ATOM 860 C CA . ASN A 1 106 ? 11.762 -6.835 -8.116 1.00 86.75 106 ASN A CA 1
ATOM 861 C C . ASN A 1 106 ? 11.108 -7.155 -9.464 1.00 86.75 106 ASN A C 1
ATOM 863 O O . ASN A 1 106 ? 11.800 -7.458 -10.432 1.00 86.75 106 ASN A O 1
ATOM 867 N N . GLN A 1 107 ? 9.780 -7.059 -9.557 1.00 87.25 107 GLN A N 1
ATOM 868 C CA . GLN A 1 107 ? 9.078 -7.267 -10.819 1.00 87.25 107 GLN A CA 1
ATOM 869 C C . GLN A 1 107 ? 9.390 -6.164 -11.841 1.00 87.25 107 GLN A C 1
ATOM 871 O O . GLN A 1 107 ? 9.548 -6.466 -13.022 1.00 87.25 107 GLN A O 1
ATOM 876 N N . ALA A 1 108 ? 9.503 -4.904 -11.411 1.00 85.19 108 ALA A N 1
ATOM 877 C CA . ALA A 1 108 ? 9.911 -3.796 -12.273 1.00 85.19 108 ALA A CA 1
ATOM 878 C C . ALA A 1 10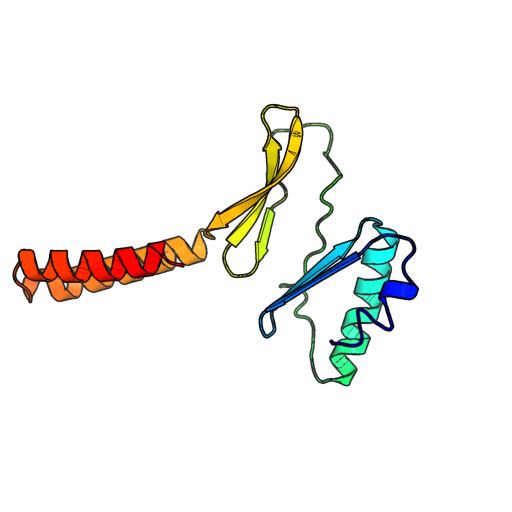8 ? 11.360 -3.965 -12.760 1.00 85.19 108 ALA A C 1
ATOM 880 O O . ALA A 1 108 ? 11.607 -3.893 -13.963 1.00 85.19 108 ALA A O 1
ATOM 881 N N . LEU A 1 109 ? 12.288 -4.292 -11.854 1.00 88.12 109 LEU A N 1
ATOM 882 C CA . LEU A 1 109 ? 13.691 -4.559 -12.187 1.00 88.12 109 LEU A CA 1
ATOM 883 C C . LEU A 1 109 ? 13.842 -5.737 -13.153 1.00 88.12 109 LEU A C 1
ATOM 885 O O . LEU A 1 109 ? 14.604 -5.647 -14.113 1.00 88.12 109 LEU A O 1
ATOM 889 N N . LYS A 1 110 ? 13.087 -6.822 -12.944 1.00 91.00 110 LYS A N 1
ATOM 890 C CA . LYS A 1 110 ? 13.103 -7.981 -13.843 1.00 91.00 110 LYS A CA 1
ATOM 891 C C . LYS A 1 110 ? 12.614 -7.612 -15.244 1.00 91.00 110 LYS A C 1
ATOM 893 O O . LYS A 1 110 ? 13.317 -7.882 -16.209 1.00 91.00 110 LYS A O 1
ATOM 898 N N . ARG A 1 111 ? 11.473 -6.917 -15.351 1.00 88.62 111 ARG A N 1
ATOM 899 C CA . ARG A 1 111 ? 10.952 -6.421 -16.641 1.00 88.62 111 ARG A CA 1
ATOM 900 C C . ARG A 1 111 ? 11.968 -5.538 -17.363 1.00 88.62 111 ARG A C 1
ATOM 902 O O . ARG A 1 111 ? 12.128 -5.661 -18.572 1.00 88.62 111 ARG A O 1
ATOM 909 N N . LEU A 1 112 ? 12.650 -4.664 -16.623 1.00 87.88 112 LEU A N 1
ATOM 910 C CA . LEU A 1 112 ? 13.674 -3.787 -17.177 1.00 87.88 112 LEU A CA 1
ATOM 911 C C . LEU A 1 112 ? 14.895 -4.576 -17.665 1.00 87.88 112 LEU A C 1
ATOM 913 O O . LEU A 1 112 ? 15.369 -4.340 -18.770 1.00 87.88 112 LEU A O 1
ATOM 917 N N . SER A 1 113 ? 15.372 -5.538 -16.872 1.00 90.62 113 SER A N 1
ATOM 918 C CA . SER A 1 113 ? 16.498 -6.402 -17.239 1.00 90.62 113 SER A CA 1
ATOM 919 C C . SER A 1 113 ? 16.198 -7.231 -18.488 1.00 90.62 113 SER A C 1
ATOM 921 O O . SER A 1 113 ? 17.028 -7.287 -19.396 1.00 90.62 113 SER A O 1
ATOM 923 N N . ASP A 1 114 ? 15.008 -7.829 -18.562 1.00 92.31 114 ASP A N 1
ATOM 924 C CA . ASP A 1 114 ? 14.576 -8.625 -19.712 1.00 92.31 114 ASP A CA 1
ATOM 925 C C . ASP A 1 114 ? 14.461 -7.746 -20.968 1.00 92.31 114 ASP A C 1
ATOM 927 O O . ASP A 1 114 ? 14.955 -8.116 -22.033 1.00 92.31 114 ASP A O 1
ATOM 931 N N . TRP A 1 115 ? 13.916 -6.533 -20.830 1.00 91.00 115 TRP A N 1
ATOM 932 C CA . TRP A 1 115 ? 13.852 -5.568 -21.926 1.00 91.00 115 TRP A CA 1
ATOM 933 C C . TRP A 1 115 ? 15.251 -5.155 -22.414 1.00 91.00 115 TRP A C 1
ATOM 935 O O . TRP A 1 115 ? 15.541 -5.274 -23.604 1.00 91.00 115 TRP A O 1
ATOM 945 N N . ILE A 1 116 ? 16.168 -4.772 -21.518 1.00 89.50 116 ILE A N 1
ATOM 946 C CA . ILE A 1 116 ? 17.545 -4.412 -21.903 1.00 89.50 116 ILE A CA 1
ATOM 947 C C . ILE A 1 116 ? 18.227 -5.582 -22.627 1.00 89.50 116 ILE A C 1
ATOM 949 O O . ILE A 1 116 ? 18.862 -5.378 -23.659 1.00 89.50 116 ILE A O 1
ATOM 953 N N . LYS A 1 117 ? 18.072 -6.821 -22.143 1.00 90.38 117 LYS A N 1
ATOM 954 C CA . LYS A 1 117 ? 18.652 -8.009 -22.794 1.00 90.38 117 LYS A CA 1
ATOM 955 C C . LYS A 1 117 ? 18.160 -8.200 -24.229 1.00 90.38 117 LYS A C 1
ATOM 957 O O . LYS A 1 117 ? 18.962 -8.583 -25.079 1.00 90.38 117 LYS A O 1
ATOM 962 N N . CYS A 1 118 ? 16.884 -7.931 -24.500 1.00 89.75 118 CYS A N 1
ATOM 963 C CA . CYS A 1 118 ? 16.301 -8.070 -25.834 1.00 89.75 118 CYS A CA 1
ATOM 964 C C . CYS A 1 118 ? 16.743 -6.971 -26.811 1.00 89.75 118 CYS A C 1
ATOM 966 O O . CYS A 1 118 ? 16.886 -7.254 -28.002 1.00 89.75 118 CYS A O 1
ATOM 968 N N . TYR A 1 119 ? 16.945 -5.741 -26.327 1.00 88.75 119 TYR A N 1
ATOM 969 C CA . TYR A 1 119 ? 17.161 -4.567 -27.181 1.00 88.75 119 TYR A CA 1
ATOM 970 C C . TYR A 1 119 ? 18.612 -4.067 -27.230 1.00 88.75 119 TYR A C 1
ATOM 972 O O . TYR A 1 119 ? 18.955 -3.361 -28.174 1.00 88.75 119 TYR A O 1
ATOM 980 N N . ARG A 1 120 ? 19.494 -4.490 -26.308 1.00 86.25 120 ARG A N 1
ATOM 981 C CA . ARG A 1 120 ? 20.916 -4.068 -26.267 1.00 86.25 120 ARG A CA 1
ATOM 982 C C . ARG A 1 120 ? 21.705 -4.321 -27.556 1.00 86.25 120 ARG A C 1
ATOM 984 O O . ARG A 1 120 ? 22.712 -3.669 -27.778 1.00 86.25 120 ARG A O 1
ATOM 991 N N . HIS A 1 121 ? 21.256 -5.279 -28.366 1.00 89.06 121 HIS A N 1
ATOM 992 C CA . HIS A 1 121 ? 21.881 -5.652 -29.641 1.00 89.06 121 HIS A CA 1
ATOM 993 C C . HIS A 1 121 ? 21.082 -5.180 -30.861 1.00 89.06 121 HIS A C 1
ATOM 995 O O . HIS A 1 121 ? 21.507 -5.406 -31.987 1.00 89.06 121 HIS A O 1
ATOM 1001 N N . LYS A 1 122 ? 19.897 -4.595 -30.649 1.00 87.94 122 LYS A N 1
ATOM 1002 C CA . LYS A 1 122 ? 18.953 -4.216 -31.713 1.00 87.94 122 LYS A CA 1
ATOM 1003 C C . LYS A 1 122 ? 18.833 -2.708 -31.901 1.00 87.94 122 LYS A C 1
ATOM 1005 O O . LYS A 1 122 ? 18.390 -2.284 -32.959 1.00 87.94 122 LYS A O 1
ATOM 1010 N N . LEU A 1 123 ? 19.188 -1.924 -30.883 1.00 85.94 123 LEU A N 1
ATOM 1011 C CA . LEU A 1 123 ? 19.090 -0.470 -30.901 1.00 85.94 123 LEU A CA 1
ATOM 1012 C C . LEU A 1 123 ? 20.466 0.177 -30.715 1.00 85.94 123 LEU A C 1
ATOM 1014 O O . LEU A 1 123 ? 21.284 -0.340 -29.945 1.00 85.94 123 LEU A O 1
ATOM 1018 N N . PRO A 1 124 ? 20.709 1.337 -31.345 1.00 90.69 124 PRO A N 1
ATOM 1019 C CA . PRO A 1 124 ? 21.811 2.214 -30.979 1.00 90.69 124 PRO A CA 1
ATOM 1020 C C . PRO A 1 124 ? 21.755 2.579 -29.489 1.00 90.69 124 PRO A C 1
ATOM 1022 O O . PRO A 1 124 ? 20.681 2.786 -28.920 1.00 90.69 124 PRO A O 1
ATOM 1025 N N . ILE A 1 125 ? 22.923 2.725 -28.853 1.00 88.19 125 ILE A N 1
ATOM 1026 C CA . ILE A 1 125 ? 23.032 2.994 -27.406 1.00 88.19 125 ILE A CA 1
ATOM 1027 C C . ILE A 1 125 ? 22.225 4.230 -26.969 1.00 88.19 125 ILE A C 1
ATOM 1029 O O . ILE A 1 125 ? 21.637 4.243 -25.891 1.00 88.19 125 ILE A O 1
ATOM 1033 N N . ARG A 1 126 ? 22.161 5.259 -27.823 1.00 90.50 126 ARG A N 1
ATOM 1034 C CA . ARG A 1 126 ? 21.452 6.511 -27.545 1.00 90.50 126 ARG A CA 1
ATOM 1035 C C . ARG A 1 126 ? 19.939 6.305 -27.462 1.00 90.50 126 ARG A C 1
ATOM 1037 O O . ARG A 1 126 ? 19.332 6.723 -26.483 1.00 90.50 126 ARG A O 1
ATOM 1044 N N . GLU A 1 127 ? 19.360 5.612 -28.438 1.00 88.75 127 GLU A N 1
ATOM 1045 C CA . GLU A 1 127 ? 17.924 5.297 -28.473 1.00 88.75 127 GLU A CA 1
ATOM 1046 C C . GLU A 1 127 ? 17.530 4.383 -27.307 1.00 88.75 127 GLU A C 1
ATOM 1048 O O . GLU A 1 127 ? 16.522 4.611 -26.636 1.00 88.75 127 GLU A O 1
ATOM 1053 N N . LEU A 1 128 ? 18.385 3.404 -26.985 1.00 89.94 128 LEU A N 1
ATOM 1054 C CA . LEU A 1 128 ? 18.196 2.533 -25.826 1.00 89.94 128 LEU A CA 1
ATOM 1055 C C . LEU A 1 128 ? 18.124 3.337 -24.514 1.00 89.94 128 LEU A C 1
ATOM 1057 O O . LEU A 1 128 ? 17.267 3.065 -23.671 1.00 89.94 128 LEU A O 1
ATOM 1061 N N . ILE A 1 129 ? 19.008 4.325 -24.336 1.00 89.06 129 ILE A N 1
ATOM 1062 C CA . ILE A 1 129 ? 19.031 5.198 -23.152 1.00 89.06 129 ILE A CA 1
ATOM 1063 C C . ILE A 1 129 ? 17.794 6.106 -23.110 1.00 89.06 129 ILE A C 1
ATOM 1065 O O . ILE A 1 129 ? 17.205 6.286 -22.041 1.00 89.06 129 ILE A O 1
ATOM 1069 N N . GLU A 1 130 ? 17.371 6.668 -24.242 1.00 91.38 130 GLU A N 1
ATOM 1070 C CA . GLU A 1 130 ? 16.183 7.528 -24.315 1.00 91.38 130 GLU A CA 1
ATOM 1071 C C . GLU A 1 130 ? 14.905 6.771 -23.914 1.00 91.38 130 GLU A C 1
ATOM 1073 O O . GLU A 1 130 ? 14.149 7.247 -23.055 1.00 91.38 130 GLU A O 1
ATOM 1078 N N . GLU A 1 131 ? 14.698 5.559 -24.434 1.00 89.25 131 GLU A N 1
ATOM 1079 C CA . GLU A 1 131 ? 13.568 4.707 -24.044 1.00 89.25 131 GLU A CA 1
ATOM 1080 C C . GLU A 1 131 ? 13.650 4.243 -22.585 1.00 89.25 131 GLU A C 1
ATOM 1082 O O . GLU A 1 131 ? 12.638 4.224 -21.870 1.00 89.25 131 GLU A O 1
ATOM 1087 N N . LEU A 1 132 ? 14.852 3.900 -22.113 1.00 88.56 132 LEU A N 1
ATOM 1088 C CA . LEU A 1 132 ? 15.077 3.530 -20.719 1.00 88.56 132 LEU A CA 1
ATOM 1089 C C . LEU A 1 132 ? 14.662 4.669 -19.780 1.00 88.56 132 LEU A C 1
ATOM 1091 O O . LEU A 1 132 ? 13.931 4.441 -18.813 1.00 88.56 132 LEU A O 1
ATOM 1095 N N . ASN A 1 133 ? 15.064 5.899 -20.100 1.00 90.38 133 ASN A N 1
ATOM 1096 C CA . ASN A 1 133 ? 14.706 7.085 -19.329 1.00 90.38 133 ASN A CA 1
ATOM 1097 C C . ASN A 1 133 ? 13.189 7.315 -19.295 1.00 90.38 133 ASN A C 1
ATOM 1099 O O . ASN A 1 133 ? 12.656 7.694 -18.251 1.00 90.38 133 ASN A O 1
ATOM 1103 N N . GLN A 1 134 ? 12.464 7.051 -20.388 1.00 89.25 134 GLN A N 1
ATOM 1104 C CA . GLN A 1 134 ? 10.995 7.119 -20.382 1.00 89.25 134 GLN A CA 1
ATOM 1105 C C . GLN A 1 134 ? 10.366 6.076 -19.453 1.00 89.25 134 GLN A C 1
ATOM 1107 O O . GLN A 1 134 ? 9.493 6.407 -18.646 1.00 89.25 134 GLN A O 1
ATOM 1112 N N . LYS A 1 135 ? 10.843 4.828 -19.500 1.00 86.38 135 LYS A N 1
ATOM 1113 C CA . LYS A 1 135 ? 10.349 3.753 -18.623 1.00 86.38 135 LYS A CA 1
ATOM 1114 C C . LYS A 1 135 ? 10.632 4.044 -17.147 1.00 86.38 135 LYS A C 1
ATOM 1116 O O . LYS A 1 135 ? 9.761 3.817 -16.307 1.00 86.38 135 LYS A O 1
ATOM 1121 N N . LEU A 1 136 ? 11.814 4.578 -16.831 1.00 86.00 136 LEU A N 1
ATOM 1122 C CA . LEU A 1 136 ? 12.177 4.985 -15.471 1.00 86.00 136 LEU A CA 1
ATOM 1123 C C . LEU A 1 136 ? 11.310 6.146 -14.977 1.00 86.00 136 LEU A C 1
ATOM 1125 O O . LEU A 1 136 ? 10.780 6.069 -13.872 1.00 86.00 136 LEU A O 1
ATOM 1129 N N . ARG A 1 137 ? 11.081 7.171 -15.809 1.00 87.56 137 ARG A N 1
ATOM 1130 C CA . ARG A 1 137 ? 10.163 8.275 -15.478 1.00 87.56 137 ARG A CA 1
ATOM 1131 C C . ARG A 1 137 ? 8.755 7.777 -15.159 1.00 87.56 137 ARG A C 1
ATOM 1133 O O . ARG A 1 137 ? 8.191 8.183 -14.147 1.00 87.56 137 ARG A O 1
ATOM 1140 N N . GLY A 1 138 ? 8.223 6.854 -15.962 1.00 82.75 138 GLY A N 1
ATOM 1141 C CA . GLY A 1 138 ? 6.927 6.226 -15.692 1.00 82.75 138 GLY A CA 1
ATOM 1142 C C . GLY A 1 138 ? 6.897 5.444 -14.375 1.00 82.75 138 GLY A C 1
ATOM 1143 O O . GLY A 1 138 ? 5.893 5.472 -13.670 1.00 82.75 138 GLY A O 1
ATOM 1144 N N . HIS A 1 139 ? 7.999 4.785 -14.006 1.00 79.94 139 HIS A N 1
ATOM 1145 C CA . HIS A 1 139 ? 8.106 4.086 -12.724 1.00 79.94 139 HIS A CA 1
ATOM 1146 C C . HIS A 1 139 ? 8.176 5.043 -11.528 1.00 79.94 139 HIS A C 1
ATOM 1148 O O . HIS A 1 139 ? 7.572 4.756 -10.503 1.00 79.94 139 HIS A O 1
ATOM 1154 N N . TYR A 1 140 ? 8.891 6.166 -11.649 1.00 78.56 140 TYR A N 1
ATOM 1155 C CA . TYR A 1 140 ? 9.005 7.159 -10.575 1.00 78.56 140 TYR A CA 1
ATOM 1156 C C . TYR A 1 140 ? 7.725 7.966 -10.353 1.00 78.56 140 TYR A C 1
ATOM 1158 O O . TYR A 1 140 ? 7.501 8.454 -9.249 1.00 78.56 140 TYR A O 1
ATOM 1166 N N . ALA A 1 141 ? 6.898 8.122 -11.388 1.00 77.50 141 ALA A N 1
ATOM 1167 C CA . ALA A 1 141 ? 5.610 8.804 -11.290 1.00 77.50 141 ALA A CA 1
ATOM 1168 C C . ALA A 1 141 ? 4.513 7.967 -10.597 1.00 77.50 141 ALA A C 1
ATOM 1170 O O . ALA A 1 141 ? 3.437 8.500 -10.324 1.00 77.50 141 ALA A O 1
ATOM 1171 N N . TYR A 1 142 ? 4.767 6.679 -10.335 1.00 62.41 142 TYR A N 1
ATOM 1172 C CA . TYR A 1 142 ? 3.852 5.738 -9.680 1.00 62.41 142 TYR A CA 1
ATOM 1173 C C . TYR A 1 142 ? 4.184 5.557 -8.192 1.00 62.41 142 TYR A C 1
ATOM 1175 O O . TYR A 1 142 ? 3.246 5.615 -7.362 1.00 62.41 142 TYR A O 1
#

Foldseek 3Di:
DVCCVVPLQVVDPFDKDKDDDPPDIDIDTPDPVSVVVCVVVVQVVCVVVVHHDDPVQDDDFDQPDPPPDDPDDFGWDDDPQWIWGWDADPVRDIDIDIDGHPVVVVVLVVVLVVVCVVCVVPDDPVVNVVVSVVSVVVVVVD

Radius of gyration: 21.1 Å; chains: 1; bounding box: 48×30×57 Å

Secondary structure (DSSP, 8-state):
-THHHHHTGGG-SS-EEEEEETTEEEEEES-HHHHHHHHHHHHHHHHTTT----TTT-----SS---SSS-----EEEETTEEEEEEE-TTS-EEEEEEE-HHHHHHHHHHHHHHHHHHTTTS-HHHHHHHHHHHHHHHHT-